Protein AF-A0A5K1BMW9-F1 (afdb_monomer_lite)

Organism: NCBI:txid210225

Sequence (33 aa):
IKDGFGEGKDLVVTVMTAMGEEQICALKDIGPK

Structure (mmCIF, N/CA/C/O backbone):
data_AF-A0A5K1BMW9-F1
#
_entry.id   AF-A0A5K1BMW9-F1
#
loop_
_atom_site.group_PDB
_atom_site.id
_atom_site.type_symbol
_atom_site.label_atom_id
_atom_site.label_alt_id
_atom_site.label_comp_id
_atom_site.label_asym_id
_atom_site.label_entity_id
_atom_site.label_seq_id
_atom_site.pdbx_PDB_ins_code
_atom_site.Cartn_x
_atom_site.Cartn_y
_atom_site.Cartn_z
_atom_site.occupancy
_atom_site.B_iso_or_equiv
_atom_site.auth_seq_id
_atom_site.auth_comp_id
_atom_site.auth_asym_id
_atom_site.auth_atom_id
_atom_site.pdbx_PDB_model_num
ATOM 1 N N . ILE A 1 1 ? -6.158 4.391 -0.476 1.00 90.50 1 ILE A N 1
ATOM 2 C CA . ILE A 1 1 ? -5.339 5.406 0.239 1.00 90.50 1 ILE A CA 1
ATOM 3 C C . ILE A 1 1 ? -6.214 6.545 0.729 1.00 90.50 1 ILE A C 1
ATOM 5 O O . ILE A 1 1 ? -6.303 6.699 1.934 1.00 90.50 1 ILE A O 1
ATOM 9 N N . LYS A 1 2 ? -6.882 7.289 -0.169 1.00 92.38 2 LYS A N 1
ATOM 10 C CA . LYS A 1 2 ? -7.712 8.455 0.181 1.00 92.38 2 LYS A CA 1
ATOM 11 C C . LYS A 1 2 ? -8.685 8.188 1.334 1.00 92.38 2 LYS A C 1
ATOM 13 O O . LYS A 1 2 ? -8.641 8.914 2.316 1.00 92.38 2 LYS A O 1
ATOM 18 N N . ASP A 1 3 ? -9.486 7.131 1.231 1.00 92.31 3 ASP A N 1
ATOM 19 C CA . ASP A 1 3 ? -10.511 6.841 2.240 1.00 92.31 3 ASP A CA 1
ATOM 20 C C . ASP A 1 3 ? -9.885 6.380 3.559 1.00 92.31 3 ASP A C 1
ATOM 22 O O . ASP A 1 3 ? -10.157 6.966 4.595 1.00 92.31 3 ASP A O 1
ATOM 26 N N . GLY A 1 4 ? -8.946 5.426 3.526 1.00 88.88 4 GLY A N 1
ATOM 27 C CA . GLY A 1 4 ? -8.281 4.954 4.747 1.00 88.88 4 GLY A CA 1
ATOM 28 C C . GLY A 1 4 ? -7.489 6.045 5.483 1.00 88.88 4 GLY A C 1
ATOM 29 O O . GLY A 1 4 ? -7.559 6.130 6.703 1.00 88.88 4 GLY A O 1
ATOM 30 N N . PHE A 1 5 ? -6.795 6.927 4.756 1.00 89.06 5 PHE A N 1
ATOM 31 C CA . PHE A 1 5 ? -6.137 8.091 5.358 1.00 89.06 5 PHE A CA 1
ATOM 32 C C . PHE A 1 5 ? -7.164 9.102 5.890 1.00 89.06 5 PHE A C 1
ATOM 34 O O . PHE A 1 5 ? -6.988 9.642 6.978 1.00 89.06 5 PHE A O 1
ATOM 41 N N . GLY A 1 6 ? -8.259 9.329 5.156 1.00 93.38 6 GLY A N 1
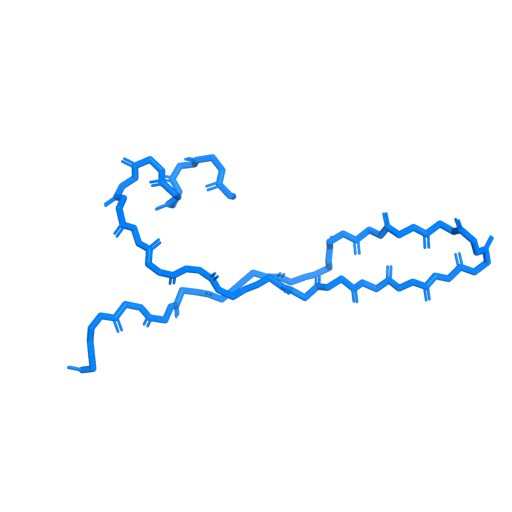ATOM 42 C CA . GLY A 1 6 ? -9.360 10.195 5.585 1.00 93.38 6 GLY A CA 1
ATOM 43 C C . GLY A 1 6 ? -10.088 9.693 6.836 1.00 93.38 6 GLY A C 1
ATOM 44 O O . GLY A 1 6 ? -10.571 10.498 7.624 1.00 93.38 6 GLY A O 1
ATOM 45 N N . GLU A 1 7 ? -10.114 8.380 7.052 1.00 92.06 7 GLU A N 1
ATOM 46 C CA . GLU A 1 7 ? -10.640 7.722 8.253 1.00 92.06 7 GLU A CA 1
ATOM 47 C C . GLU A 1 7 ? -9.649 7.732 9.435 1.00 92.06 7 GLU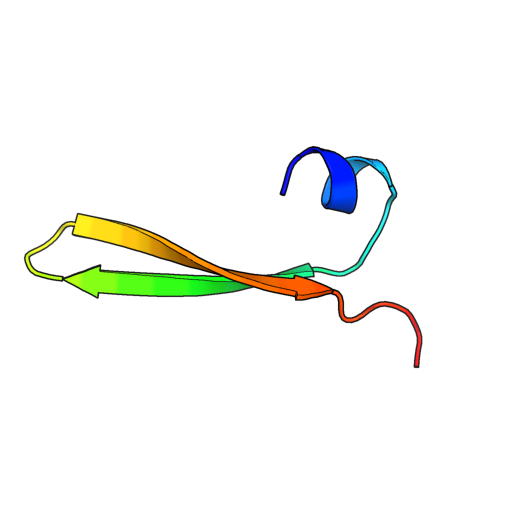 A C 1
ATOM 49 O O . GLU A 1 7 ? -9.975 7.223 10.506 1.00 92.06 7 GLU A O 1
ATOM 54 N N . GLY A 1 8 ? -8.449 8.305 9.269 1.00 91.75 8 GLY A N 1
ATOM 55 C CA . GLY A 1 8 ? -7.434 8.400 10.323 1.00 91.75 8 GLY A CA 1
ATOM 56 C C . GLY A 1 8 ? -6.696 7.091 10.612 1.00 91.75 8 GLY A C 1
ATOM 57 O O . GLY A 1 8 ? -6.149 6.934 11.701 1.00 91.75 8 GLY A O 1
ATOM 58 N N . LYS A 1 9 ? -6.692 6.143 9.666 1.00 91.81 9 LYS A N 1
ATOM 59 C CA . LYS A 1 9 ? -5.972 4.870 9.808 1.00 91.81 9 LYS A CA 1
ATOM 60 C C . LYS A 1 9 ? -4.481 5.045 9.555 1.00 91.81 9 LYS A C 1
ATOM 62 O O . LYS A 1 9 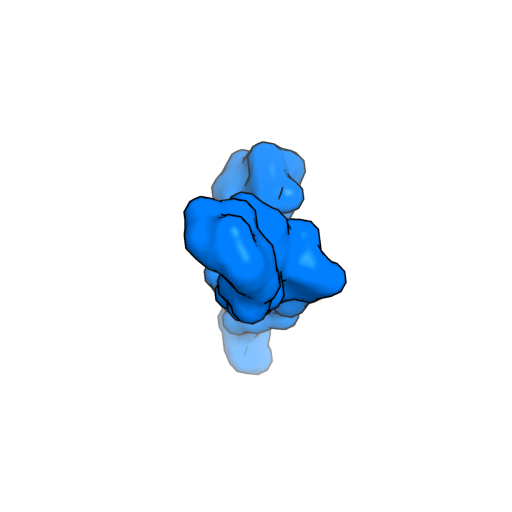? -4.071 5.767 8.643 1.00 91.81 9 LYS A O 1
ATOM 67 N N . ASP A 1 10 ? -3.685 4.282 10.294 1.00 94.12 10 ASP A N 1
ATOM 68 C CA . ASP A 1 10 ? -2.263 4.124 10.019 1.00 94.12 10 ASP A CA 1
ATOM 69 C C . ASP A 1 10 ? -2.090 3.132 8.869 1.00 94.12 10 ASP A C 1
ATOM 71 O O . ASP A 1 10 ? -2.429 1.955 8.980 1.00 94.12 10 ASP A O 1
ATOM 75 N N . LEU A 1 11 ? -1.579 3.601 7.733 1.00 93.88 11 LEU A N 1
ATOM 76 C CA . LEU A 1 11 ? -1.432 2.783 6.532 1.00 93.88 11 LEU A CA 1
ATOM 77 C C . LEU A 1 11 ? 0.047 2.592 6.186 1.00 93.88 11 LEU A C 1
ATOM 79 O O . LEU A 1 11 ? 0.799 3.557 6.070 1.00 93.88 11 LEU A O 1
ATOM 83 N N . VAL A 1 12 ? 0.446 1.348 5.928 1.00 95.75 12 VAL A N 1
ATOM 84 C CA . VAL A 1 12 ? 1.703 0.999 5.257 1.00 95.75 12 VAL A CA 1
ATOM 85 C C . VAL A 1 12 ? 1.409 0.739 3.787 1.00 95.75 12 VAL A C 1
ATOM 87 O O . VAL A 1 12 ? 0.506 -0.024 3.440 1.00 95.75 12 VAL A O 1
ATOM 90 N N . VAL A 1 13 ? 2.190 1.359 2.909 1.00 96.56 13 VAL A N 1
ATOM 91 C CA . VAL A 1 13 ? 2.044 1.224 1.460 1.00 96.56 13 VAL A CA 1
ATOM 92 C C . VAL A 1 13 ? 3.295 0.566 0.899 1.00 96.56 13 VAL A C 1
ATOM 94 O O . VAL A 1 13 ? 4.409 0.965 1.231 1.00 96.56 13 VAL A O 1
ATOM 97 N N . THR A 1 14 ? 3.118 -0.441 0.048 1.00 97.44 14 THR A N 1
ATOM 98 C CA . THR A 1 14 ? 4.229 -1.065 -0.674 1.00 97.44 14 THR A CA 1
ATOM 99 C C . THR A 1 14 ? 4.293 -0.490 -2.077 1.00 97.44 14 THR A C 1
ATOM 101 O O . THR A 1 14 ? 3.315 -0.542 -2.828 1.00 97.44 14 THR A O 1
ATOM 104 N N . VAL A 1 15 ? 5.458 0.045 -2.422 1.00 97.81 15 VAL A N 1
ATOM 105 C CA . VAL A 1 15 ? 5.777 0.517 -3.767 1.00 97.81 15 VAL A CA 1
ATOM 106 C C . VAL A 1 15 ? 6.610 -0.551 -4.460 1.00 97.81 15 VAL A C 1
ATOM 108 O O . VAL A 1 15 ? 7.550 -1.0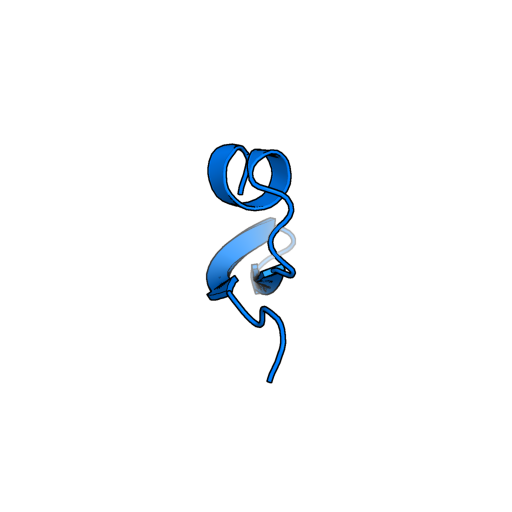93 -3.881 1.00 97.81 15 VAL A O 1
ATOM 111 N N . MET A 1 16 ? 6.236 -0.862 -5.694 1.00 97.94 16 MET A N 1
ATOM 112 C CA . MET A 1 16 ? 7.054 -1.628 -6.615 1.00 97.94 16 MET A CA 1
ATOM 113 C C . MET A 1 16 ? 7.698 -0.662 -7.600 1.00 97.94 16 MET A C 1
ATOM 115 O O . MET A 1 16 ? 7.008 0.130 -8.241 1.00 97.94 16 MET A O 1
ATOM 119 N N . THR A 1 17 ? 9.013 -0.777 -7.733 1.00 97.50 17 THR A N 1
ATOM 120 C CA . THR A 1 17 ? 9.802 -0.023 -8.705 1.00 97.50 17 THR A CA 1
ATOM 121 C C . THR A 1 17 ? 10.257 -0.969 -9.811 1.00 97.50 17 THR A C 1
ATOM 123 O O . THR A 1 17 ? 10.819 -2.029 -9.527 1.00 97.50 17 THR A O 1
ATOM 126 N N . ALA A 1 18 ? 10.036 -0.597 -11.070 1.00 96.62 18 ALA A N 1
ATOM 127 C CA . ALA A 1 18 ? 10.493 -1.350 -12.233 1.00 96.62 18 ALA A CA 1
ATOM 128 C C . ALA A 1 18 ? 10.784 -0.406 -13.404 1.00 96.62 18 ALA A C 1
ATOM 130 O O . ALA A 1 18 ? 9.962 0.430 -13.754 1.00 96.62 18 ALA A O 1
ATOM 131 N N . MET A 1 19 ? 11.961 -0.547 -14.026 1.00 96.50 19 MET A N 1
ATOM 132 C CA . MET A 1 19 ? 12.351 0.212 -15.229 1.00 96.50 19 MET A CA 1
ATOM 133 C C . MET A 1 19 ? 12.200 1.744 -15.108 1.00 96.50 19 MET A C 1
ATOM 135 O O . MET A 1 19 ? 11.905 2.418 -16.089 1.00 96.50 19 MET A O 1
ATOM 139 N N . GLY A 1 20 ? 12.423 2.306 -13.916 1.00 96.12 20 GLY A N 1
ATOM 140 C CA . GLY A 1 20 ? 12.294 3.749 -13.666 1.00 96.12 20 GLY A CA 1
ATOM 141 C C . GLY A 1 20 ? 10.862 4.231 -13.413 1.00 96.12 20 GLY A C 1
ATOM 142 O O . GLY A 1 20 ? 10.666 5.419 -13.181 1.00 96.12 20 GLY A O 1
ATOM 143 N N . GLU A 1 21 ? 9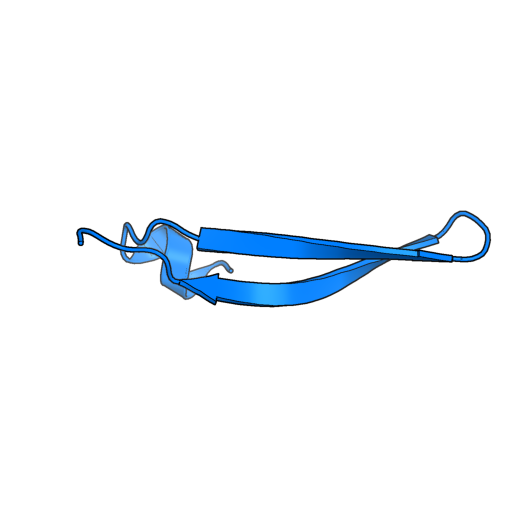.884 3.325 -13.418 1.00 96.94 21 GLU A N 1
ATOM 144 C CA . GLU A 1 21 ? 8.516 3.582 -12.982 1.00 96.94 21 GLU A CA 1
ATOM 145 C C . GLU A 1 21 ? 8.302 3.055 -11.560 1.00 96.94 21 GLU A C 1
ATOM 147 O O . GLU A 1 21 ? 8.822 2.002 -11.177 1.00 96.94 21 GLU A O 1
ATOM 152 N N . GLU A 1 22 ? 7.519 3.793 -10.778 1.00 98.31 22 GLU A N 1
ATOM 153 C CA . GLU A 1 22 ? 7.137 3.430 -9.420 1.00 98.31 22 GLU A CA 1
ATOM 154 C C . GLU A 1 22 ? 5.619 3.389 -9.313 1.00 98.31 22 GLU A C 1
ATOM 156 O O . GLU A 1 22 ? 4.93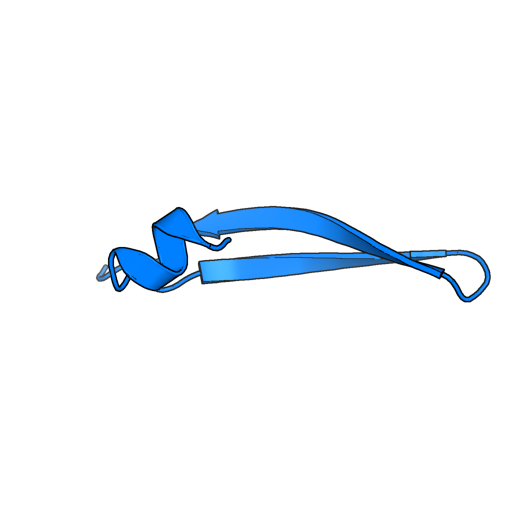3 4.372 -9.599 1.00 98.31 22 GLU A O 1
ATOM 161 N N . GLN A 1 23 ? 5.089 2.251 -8.868 1.00 97.69 23 GLN A N 1
ATOM 162 C CA . GLN A 1 23 ? 3.662 2.077 -8.653 1.00 97.69 23 GLN A CA 1
ATOM 163 C C . GLN A 1 23 ? 3.395 1.429 -7.301 1.00 97.69 23 GLN A C 1
ATOM 165 O O . GLN A 1 23 ? 4.060 0.488 -6.870 1.00 97.69 23 GLN A O 1
ATOM 170 N N . ILE A 1 24 ? 2.354 1.907 -6.632 1.00 97.19 24 ILE A N 1
ATOM 171 C CA . ILE A 1 24 ? 1.840 1.274 -5.423 1.00 97.19 24 ILE A CA 1
ATOM 172 C C . ILE A 1 24 ? 1.217 -0.073 -5.804 1.00 97.19 24 ILE A C 1
ATOM 174 O O . ILE A 1 24 ? 0.307 -0.128 -6.631 1.00 97.19 24 ILE A O 1
ATOM 178 N N . CYS A 1 25 ? 1.695 -1.157 -5.194 1.00 96.38 25 CYS A N 1
ATOM 179 C CA . CYS A 1 25 ? 1.246 -2.519 -5.496 1.00 96.38 25 CYS A CA 1
ATOM 180 C C . CYS A 1 25 ? 0.523 -3.197 -4.326 1.00 96.38 25 CYS A C 1
ATOM 182 O O . CYS A 1 25 ? -0.181 -4.184 -4.533 1.00 96.38 25 CYS A O 1
ATOM 184 N N . ALA A 1 26 ? 0.653 -2.665 -3.108 1.00 96.69 26 ALA A N 1
ATOM 185 C CA . ALA A 1 26 ? -0.087 -3.150 -1.951 1.00 96.69 26 ALA A CA 1
ATOM 186 C C . ALA A 1 26 ? -0.360 -2.037 -0.935 1.00 96.69 26 ALA A C 1
ATOM 188 O O . ALA A 1 26 ? 0.356 -1.035 -0.857 1.00 96.69 26 ALA A O 1
ATOM 189 N N . LEU A 1 27 ? -1.401 -2.247 -0.130 1.00 95.19 27 LEU A N 1
ATOM 190 C CA . LEU A 1 27 ? -1.810 -1.364 0.954 1.00 95.19 27 LEU A CA 1
ATOM 191 C C . LEU A 1 27 ? -2.195 -2.206 2.168 1.00 95.19 27 LEU A C 1
ATOM 193 O O . LEU A 1 27 ? -2.995 -3.132 2.049 1.00 95.19 27 LEU A O 1
ATOM 197 N N . LYS A 1 28 ? -1.630 -1.875 3.328 1.00 95.06 28 LYS A N 1
ATOM 198 C CA . LYS A 1 28 ? -1.899 -2.542 4.599 1.00 95.06 28 LYS A CA 1
ATOM 199 C C . LYS A 1 28 ? -2.318 -1.514 5.641 1.00 95.06 28 LYS A C 1
ATOM 201 O O . LYS A 1 28 ? -1.579 -0.574 5.902 1.00 95.06 28 LYS A O 1
ATOM 206 N N . ASP A 1 29 ? -3.475 -1.727 6.252 1.00 93.88 29 ASP A N 1
ATOM 207 C CA . ASP A 1 29 ? -3.880 -1.018 7.465 1.00 93.88 29 ASP A CA 1
ATOM 208 C C . ASP A 1 29 ? -3.160 -1.635 8.674 1.00 93.88 29 ASP A C 1
ATOM 210 O O . ASP A 1 29 ? -3.098 -2.861 8.814 1.00 93.88 29 ASP A O 1
ATOM 214 N N . ILE A 1 30 ? -2.545 -0.786 9.489 1.00 93.12 30 ILE A N 1
ATOM 215 C CA . ILE A 1 30 ? -1.763 -1.142 10.672 1.00 93.12 30 ILE A CA 1
ATOM 216 C C . ILE A 1 30 ? -2.215 -0.356 11.909 1.00 93.12 30 ILE A C 1
ATOM 218 O O . ILE A 1 30 ? -1.370 -0.073 12.755 1.00 93.12 30 ILE A O 1
ATOM 222 N N . GLY A 1 31 ? -3.504 0.004 11.996 1.00 80.31 31 GLY A N 1
ATOM 223 C CA . GLY A 1 31 ? -4.110 0.700 13.140 1.00 80.31 31 GLY A CA 1
ATOM 224 C C . GLY A 1 31 ? -3.745 0.149 14.538 1.00 80.31 31 GLY A C 1
ATOM 225 O O . GLY A 1 31 ? -2.999 -0.824 14.668 1.00 80.31 31 GLY A O 1
ATOM 226 N N . PRO A 1 32 ? -4.238 0.771 15.627 1.00 76.44 32 PRO A N 1
ATOM 227 C CA . PRO A 1 32 ? -3.734 0.506 16.975 1.00 76.44 32 PRO A CA 1
ATOM 228 C C . PRO A 1 32 ? -3.823 -0.985 17.341 1.00 76.44 32 PRO A C 1
ATOM 230 O O . PRO A 1 32 ? -4.829 -1.629 17.051 1.00 76.44 32 PRO A O 1
ATOM 233 N N . LYS A 1 33 ? -2.728 -1.497 17.928 1.00 62.91 33 LYS A N 1
ATOM 234 C CA . LYS A 1 33 ? -2.472 -2.921 18.221 1.00 62.91 33 LYS A CA 1
ATOM 235 C C . LYS A 1 33 ? -3.651 -3.663 18.843 1.00 62.91 33 LYS A C 1
ATOM 237 O O . LYS A 1 33 ? -4.236 -3.122 19.807 1.00 62.91 33 LYS A O 1
#

InterPro domains:
  IPR012340 Nucleic acid-binding, OB-fold [G3DSA:2.40.50.140] (1-33)
  IPR012340 Nucleic acid-binding, OB-fold [SSF50249] (1-30)
  IPR020189 Translation initiation factor 5A, C-terminal [PF01287] (1-28)

Secondary structure (DSSP, 8-state):
-HHHHHTT--EEEEEEEETTEEEEEEEEE----

Foldseek 3Di:
DVVCVVVVFDKDWDWDDDPNDIDTDDIDTDGDD

pLDDT: mean 92.8, std 7.06, range [62.91, 98.31]

Radius of gyration: 11.61 Å; chains: 1; bounding box: 23×13×34 Å